Protein AF-A0A496Z5V1-F1 (afdb_monomer)

Sequence (134 aa):
NSGSRVTQWATIAQIAAALGVALFVIKAREAATPEMYWWPFFGLFMILFVTTGIGNGSTFRSIPYIFSKELAGPVLGWTSAIAAYGAFIIPKVFGQQIKIGHPEYALYGFAVYYVICLILNWWFYERKNSGIEC

Nearest PDB structures (foldseek):
  7a0g-assembly1_EEE  TM=3.178E-01  e=3.441E+00  Serratia marcescens
  6ixe-assembly1_A  TM=2.907E-01  e=9.294E+00  Homo sapiens
  6ixg-assembly2_B  TM=2.871E-01  e=7.619E+00  Homo sapiens

pLDDT: mean 93.86, std 6.7, range [61.19, 98.56]

Radius of gyration: 17.14 Å; Cα contacts (8 Å, |Δi|>4): 135; chains: 1; bounding box: 42×22×55 Å

Solvent-accessible surface area (backbone atoms only — not comparable to full-atom values): 6862 Å² total; per-residue (Å²): 122,28,25,53,70,53,28,47,54,23,34,52,51,35,30,54,23,31,52,48,36,26,53,38,52,53,52,27,72,76,40,97,64,38,72,79,38,46,62,65,36,50,53,28,49,51,49,37,54,53,28,48,54,52,24,53,55,18,52,62,49,27,42,63,65,76,36,56,81,85,46,22,59,61,50,50,53,56,54,48,60,59,55,54,53,48,75,57,50,51,58,50,50,37,54,50,24,47,75,73,74,44,45,43,57,37,30,52,52,49,28,51,51,35,50,52,51,42,50,50,47,34,63,57,35,64,36,90,89,36,86,44,96,80

Secondary structure (DSSP, 8-state):
--SHHHHHHHHHHHHHHHHHHHHHHHHHHH-S-GGGGHHHHHHHHHHHHHHHHHHHHHHHHHHHHHS-HHHHHHHHHHHHHHHHTHHHHHHHHHHHHHHTT-HHHHHHHHHHHHHHHHHHHIIIIISTT-SS--

Mean predicted aligned error: 3.62 Å

Structure (mmCIF, N/CA/C/O backbone):
data_AF-A0A496Z5V1-F1
#
_entry.id   AF-A0A496Z5V1-F1
#
loop_
_atom_site.group_PDB
_atom_site.id
_atom_site.type_symbol
_atom_site.label_atom_id
_atom_site.label_alt_id
_atom_site.label_comp_id
_atom_site.label_asym_id
_atom_site.label_entity_id
_atom_site.label_seq_id
_atom_site.pdbx_PDB_ins_code
_atom_site.Cartn_x
_atom_site.Cartn_y
_atom_site.Cartn_z
_atom_site.occupancy
_atom_site.B_iso_or_equiv
_atom_site.auth_seq_id
_atom_site.auth_comp_id
_atom_site.auth_asym_id
_atom_site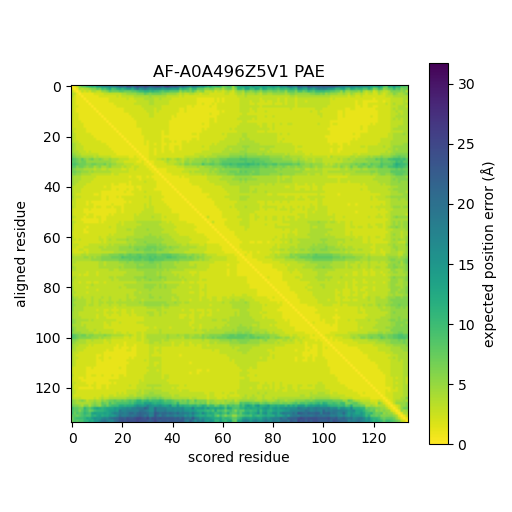.auth_atom_id
_atom_site.pdbx_PDB_model_num
ATOM 1 N N . ASN A 1 1 ? -16.373 9.700 12.446 1.00 67.81 1 ASN A N 1
ATOM 2 C CA . ASN A 1 1 ? -15.413 9.380 11.378 1.00 67.81 1 ASN A CA 1
ATOM 3 C C . ASN A 1 1 ? -14.199 8.717 12.002 1.00 67.81 1 ASN A C 1
ATOM 5 O O . ASN A 1 1 ? -13.283 9.400 12.474 1.00 67.81 1 ASN A O 1
ATOM 9 N N . SER A 1 2 ? -14.276 7.390 12.069 1.00 80.81 2 SER A N 1
ATOM 10 C CA . SER A 1 2 ? -13.256 6.490 12.621 1.00 80.81 2 SER A CA 1
ATOM 11 C C . SER A 1 2 ? -11.931 6.553 11.853 1.00 80.81 2 SER A C 1
ATOM 13 O O . SER A 1 2 ? -10.878 6.304 12.425 1.00 80.81 2 SER A O 1
ATOM 15 N N . GLY A 1 3 ? -11.965 6.964 10.581 1.00 86.81 3 GLY A N 1
ATOM 16 C CA . GLY A 1 3 ? -10.831 6.887 9.663 1.00 86.81 3 GLY A CA 1
ATOM 17 C C . GLY A 1 3 ? -10.966 5.764 8.631 1.00 86.81 3 GLY A C 1
ATOM 18 O O . GLY A 1 3 ? -10.313 5.858 7.595 1.00 86.81 3 GLY A O 1
ATOM 19 N N . SER A 1 4 ? -11.872 4.795 8.818 1.00 90.12 4 SER A N 1
ATOM 20 C CA . SER A 1 4 ? -12.045 3.640 7.913 1.00 90.12 4 SER A CA 1
ATOM 21 C C . SER A 1 4 ? -12.284 4.034 6.454 1.00 90.12 4 SER A C 1
ATOM 23 O O . SER A 1 4 ? -11.695 3.440 5.551 1.00 90.12 4 SER A O 1
ATOM 25 N N . ARG A 1 5 ? -13.099 5.072 6.204 1.00 91.88 5 ARG A N 1
ATOM 26 C CA . ARG A 1 5 ? -13.385 5.557 4.841 1.00 91.88 5 ARG A CA 1
ATOM 27 C C . ARG A 1 5 ? -12.125 6.094 4.173 1.00 91.88 5 ARG A C 1
ATOM 29 O O . ARG A 1 5 ? -11.908 5.896 2.981 1.00 91.88 5 ARG A O 1
ATOM 36 N N . VAL A 1 6 ? -11.295 6.792 4.949 1.00 94.94 6 VAL A N 1
ATOM 37 C CA . VAL A 1 6 ? -10.024 7.354 4.478 1.00 94.94 6 VAL A CA 1
ATOM 38 C C . VAL A 1 6 ? -9.041 6.225 4.191 1.00 94.94 6 VAL A C 1
ATOM 40 O O . VAL A 1 6 ? -8.412 6.241 3.136 1.00 94.94 6 VAL A O 1
ATOM 43 N N . THR A 1 7 ? -8.977 5.213 5.063 1.00 95.38 7 THR A N 1
ATOM 44 C CA . THR A 1 7 ? -8.195 3.992 4.830 1.00 95.38 7 THR A CA 1
ATOM 45 C C . THR A 1 7 ? -8.627 3.314 3.531 1.00 95.38 7 THR A C 1
ATOM 47 O O . THR A 1 7 ? -7.780 3.007 2.700 1.00 95.38 7 THR A O 1
ATOM 50 N N . GLN A 1 8 ? -9.936 3.179 3.293 1.00 95.50 8 GLN A N 1
ATOM 51 C CA . GLN A 1 8 ? -10.479 2.556 2.085 1.00 95.50 8 GLN A CA 1
ATOM 52 C C . GLN A 1 8 ? -9.979 3.248 0.809 1.00 95.50 8 GLN A C 1
ATOM 54 O O . GLN A 1 8 ? -9.426 2.598 -0.079 1.00 95.50 8 GLN A O 1
ATOM 59 N N . TRP A 1 9 ? -10.134 4.573 0.720 1.00 96.69 9 TRP A N 1
ATOM 60 C CA . TRP A 1 9 ? -9.707 5.334 -0.457 1.00 96.69 9 TRP A CA 1
ATOM 61 C C . TRP A 1 9 ? -8.187 5.380 -0.614 1.00 96.69 9 TRP A C 1
ATOM 63 O O . TRP A 1 9 ? -7.689 5.252 -1.734 1.00 96.69 9 TRP A O 1
ATOM 73 N N . ALA A 1 10 ? -7.446 5.509 0.490 1.00 97.62 10 ALA A N 1
ATOM 74 C CA . ALA A 1 10 ? -5.988 5.460 0.468 1.00 97.62 10 ALA A CA 1
ATOM 75 C C . ALA A 1 10 ? -5.490 4.110 -0.069 1.00 97.62 10 ALA A C 1
ATOM 77 O O . ALA A 1 10 ? -4.636 4.086 -0.952 1.00 97.62 10 ALA A O 1
ATOM 78 N N . THR A 1 11 ? -6.074 2.996 0.380 1.00 97.81 11 THR A N 1
ATOM 79 C CA . THR A 1 11 ? -5.693 1.655 -0.076 1.00 97.81 11 THR A CA 1
ATOM 80 C C . THR A 1 11 ? -6.057 1.405 -1.540 1.00 97.81 11 THR A C 1
ATOM 82 O O . THR A 1 11 ? -5.255 0.820 -2.265 1.00 97.81 11 THR A O 1
ATOM 85 N N . ILE A 1 12 ? -7.195 1.912 -2.033 1.00 98.25 12 ILE A N 1
ATOM 86 C CA . ILE A 1 12 ? -7.519 1.869 -3.474 1.00 98.25 12 ILE A CA 1
ATOM 87 C C . ILE A 1 12 ? -6.450 2.606 -4.290 1.00 98.25 12 ILE A C 1
ATOM 89 O O . ILE A 1 12 ? -5.964 2.082 -5.295 1.00 98.25 12 ILE A O 1
ATOM 93 N N . ALA A 1 13 ? -6.047 3.798 -3.842 1.00 98.38 13 ALA A N 1
ATOM 94 C CA . ALA A 1 13 ? -5.006 4.569 -4.508 1.00 98.38 13 ALA A CA 1
ATOM 95 C C . ALA A 1 13 ? -3.640 3.860 -4.460 1.00 98.38 13 ALA A C 1
ATOM 97 O O . ALA A 1 13 ? -2.928 3.860 -5.464 1.00 98.38 13 ALA A O 1
ATOM 98 N N . GLN A 1 14 ? -3.299 3.193 -3.351 1.00 98.44 14 GLN A N 1
ATOM 99 C CA . GLN A 1 14 ? -2.082 2.380 -3.240 1.00 98.44 14 GLN A CA 1
ATOM 100 C C . GLN A 1 14 ? -2.079 1.203 -4.224 1.00 98.44 14 GLN A C 1
ATOM 102 O O . GLN A 1 14 ? -1.063 0.961 -4.872 1.00 98.44 14 GLN A O 1
ATOM 107 N N . ILE A 1 15 ? -3.205 0.499 -4.389 1.00 98.56 15 ILE A N 1
ATOM 108 C CA . ILE A 1 15 ? -3.335 -0.597 -5.367 1.00 98.56 15 ILE A CA 1
ATOM 109 C C . ILE A 1 15 ? -3.112 -0.065 -6.784 1.00 98.56 15 ILE A C 1
ATOM 111 O O . ILE A 1 15 ? -2.272 -0.590 -7.516 1.00 98.56 15 ILE A O 1
ATOM 115 N N . ALA A 1 16 ? -3.828 1.000 -7.158 1.00 98.44 16 ALA A N 1
ATOM 116 C CA . ALA A 1 16 ? -3.711 1.600 -8.484 1.00 98.44 16 ALA A CA 1
ATOM 117 C C . ALA A 1 16 ? -2.280 2.087 -8.760 1.00 98.44 16 ALA A C 1
ATOM 119 O O . ALA A 1 16 ? -1.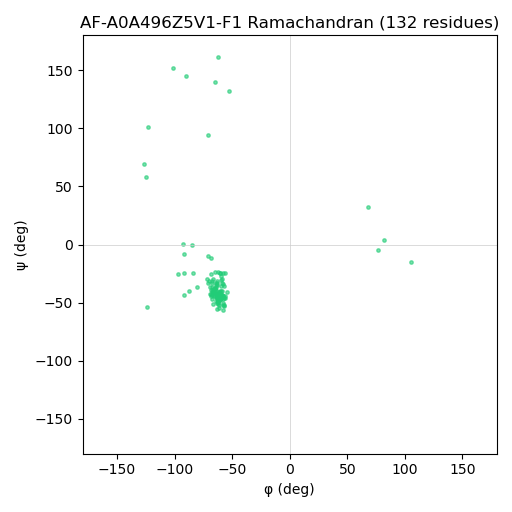732 1.827 -9.832 1.00 98.44 16 ALA A O 1
ATOM 120 N N . ALA A 1 17 ? -1.650 2.738 -7.781 1.00 98.44 17 ALA A N 1
ATOM 121 C CA . ALA A 1 17 ? -0.290 3.228 -7.916 1.00 98.44 17 ALA A CA 1
ATOM 122 C C . ALA A 1 17 ? 0.734 2.086 -7.999 1.00 98.44 17 ALA A C 1
ATOM 124 O O . ALA A 1 17 ? 1.591 2.128 -8.874 1.00 98.44 17 ALA A O 1
ATOM 125 N N . ALA A 1 18 ? 0.620 1.031 -7.183 1.00 98.19 18 ALA A N 1
ATOM 126 C CA . ALA A 1 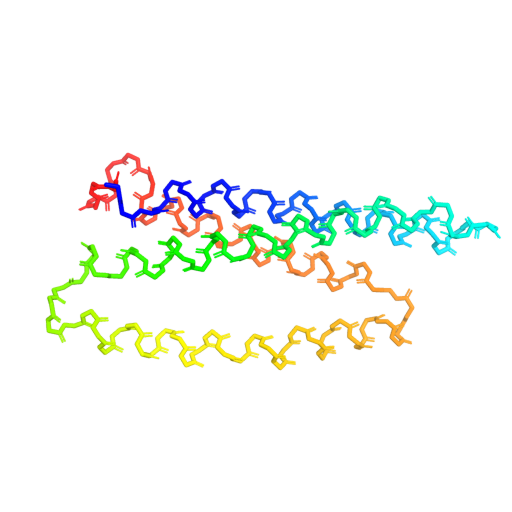18 ? 1.513 -0.132 -7.242 1.00 98.19 18 ALA A CA 1
ATOM 127 C C . ALA A 1 18 ? 1.447 -0.847 -8.602 1.00 98.19 18 ALA A C 1
ATOM 129 O O . ALA A 1 18 ? 2.485 -1.142 -9.199 1.00 98.19 18 ALA A O 1
ATOM 130 N N . LEU A 1 19 ? 0.236 -1.067 -9.127 1.00 98.50 19 LEU A N 1
ATOM 131 C CA . LEU A 1 19 ? 0.038 -1.646 -10.459 1.00 98.50 19 LEU A CA 1
ATOM 132 C C . LEU A 1 19 ? 0.548 -0.716 -11.567 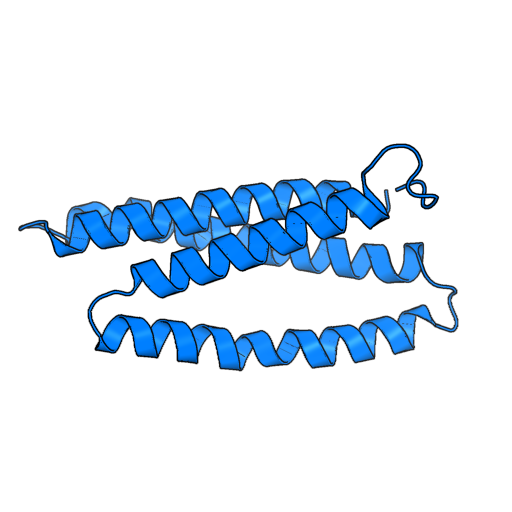1.00 98.50 19 LEU A C 1
ATOM 134 O O . LEU A 1 19 ? 1.154 -1.182 -12.532 1.00 98.50 19 LEU 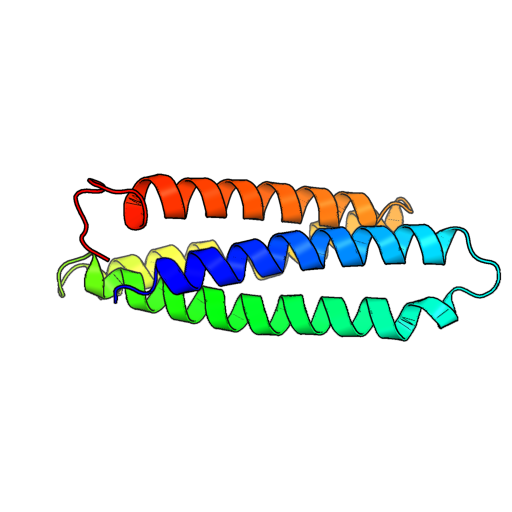A O 1
ATOM 138 N N . GLY A 1 20 ? 0.358 0.596 -11.415 1.00 98.12 20 GLY A N 1
ATOM 139 C CA . GLY A 1 20 ? 0.903 1.592 -12.332 1.00 98.12 20 GLY A CA 1
ATOM 140 C C . GLY A 1 20 ? 2.433 1.579 -12.358 1.00 98.12 20 GLY A C 1
ATOM 141 O O . GLY A 1 20 ? 3.023 1.555 -13.437 1.00 98.12 20 GLY A O 1
ATOM 142 N N . VAL A 1 21 ? 3.088 1.540 -11.192 1.00 97.88 21 VAL A N 1
ATOM 143 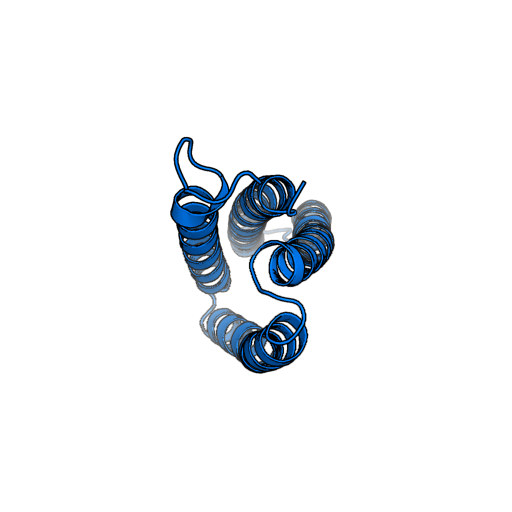C CA . VAL A 1 21 ? 4.551 1.427 -11.107 1.00 97.88 21 VAL A CA 1
ATOM 144 C C . VAL A 1 21 ? 5.000 0.141 -11.797 1.00 97.88 21 VAL A C 1
ATOM 146 O O . VAL A 1 21 ? 5.931 0.189 -12.595 1.00 97.88 21 VAL A O 1
ATOM 149 N N . ALA A 1 22 ? 4.318 -0.985 -11.557 1.00 97.62 22 ALA A N 1
ATOM 150 C CA . ALA A 1 22 ? 4.658 -2.262 -12.184 1.00 97.62 22 ALA A CA 1
ATOM 151 C C . ALA A 1 22 ? 4.591 -2.175 -13.714 1.00 97.62 22 ALA A C 1
ATOM 153 O O . ALA A 1 22 ? 5.507 -2.616 -14.405 1.00 97.62 22 ALA A O 1
ATOM 154 N N . LEU A 1 23 ? 3.552 -1.527 -14.243 1.00 97.69 23 LEU A N 1
ATOM 155 C CA . LEU A 1 23 ? 3.397 -1.284 -15.673 1.00 97.69 23 LEU A CA 1
ATOM 156 C C . LEU A 1 23 ? 4.548 -0.447 -16.246 1.00 97.69 23 LEU A C 1
ATOM 158 O O . LEU A 1 23 ? 5.097 -0.802 -17.287 1.00 97.69 23 LEU A O 1
ATOM 162 N N . PHE A 1 24 ? 4.934 0.650 -15.590 1.00 97.38 24 PHE A N 1
ATOM 163 C CA . PHE A 1 24 ? 6.021 1.502 -16.087 1.00 97.38 24 PHE A CA 1
ATOM 164 C C . PHE A 1 24 ? 7.402 0.864 -15.939 1.00 97.38 24 PHE A C 1
ATOM 166 O O . PHE A 1 24 ? 8.262 1.096 -16.782 1.00 97.38 24 PHE A O 1
ATOM 173 N N . VAL A 1 25 ? 7.597 0.012 -14.934 1.00 96.00 25 VAL A N 1
ATOM 174 C CA . VAL A 1 25 ? 8.805 -0.804 -14.775 1.00 96.00 25 VAL A CA 1
ATOM 175 C C . VAL A 1 25 ? 8.962 -1.792 -15.934 1.00 96.00 25 VAL A C 1
ATOM 177 O O . VAL A 1 25 ? 10.042 -1.870 -16.517 1.00 96.00 25 VAL A O 1
ATOM 180 N N . ILE A 1 26 ? 7.889 -2.490 -16.321 1.00 96.50 26 ILE A N 1
ATOM 181 C CA . ILE A 1 26 ? 7.909 -3.407 -17.474 1.00 96.50 26 ILE A CA 1
ATOM 182 C C . ILE A 1 26 ? 8.204 -2.634 -18.764 1.00 96.50 26 ILE A C 1
ATOM 184 O O . ILE A 1 26 ? 9.102 -3.010 -19.513 1.00 96.50 26 ILE A O 1
ATOM 188 N N . LYS A 1 27 ? 7.509 -1.510 -18.989 1.00 96.31 27 LYS A N 1
ATOM 189 C CA . LYS A 1 27 ? 7.730 -0.663 -20.172 1.00 96.31 27 LYS A CA 1
ATOM 190 C C . LYS A 1 27 ? 9.153 -0.120 -20.257 1.00 96.31 27 LYS A C 1
ATOM 192 O O . LYS A 1 27 ? 9.714 -0.074 -21.346 1.00 96.31 27 LYS A O 1
ATOM 197 N N . ALA A 1 28 ? 9.733 0.290 -19.130 1.00 95.75 28 ALA A N 1
ATOM 198 C CA . ALA A 1 28 ? 11.108 0.766 -19.089 1.00 95.75 28 ALA A CA 1
ATOM 199 C C . ALA A 1 28 ? 12.103 -0.356 -19.401 1.00 95.75 28 ALA A C 1
ATOM 201 O O . ALA A 1 28 ? 13.038 -0.132 -20.159 1.00 95.75 28 ALA A O 1
ATOM 202 N N . ARG A 1 29 ? 11.885 -1.570 -18.879 1.00 92.88 29 ARG A N 1
ATOM 203 C CA . ARG A 1 29 ? 12.766 -2.722 -19.129 1.00 92.88 29 ARG A CA 1
ATOM 204 C C . ARG A 1 29 ? 12.879 -3.080 -20.614 1.00 92.88 29 ARG A C 1
ATOM 206 O O . ARG A 1 29 ? 13.943 -3.503 -21.050 1.00 92.88 29 ARG A O 1
ATOM 213 N N . GLU A 1 30 ? 11.794 -2.937 -21.368 1.00 91.62 30 GLU A N 1
ATOM 214 C CA . GLU A 1 30 ? 11.725 -3.320 -22.787 1.00 91.62 30 GLU A CA 1
ATOM 215 C C . GLU A 1 30 ? 12.078 -2.173 -23.750 1.00 91.62 30 GLU A C 1
ATOM 217 O O . GLU A 1 30 ? 12.191 -2.387 -24.956 1.00 91.62 30 GLU A O 1
ATOM 222 N N . ALA A 1 31 ? 12.245 -0.949 -23.245 1.00 94.81 31 ALA A N 1
ATOM 223 C CA . ALA A 1 31 ? 12.462 0.225 -24.078 1.00 94.81 31 ALA A CA 1
ATOM 224 C C . ALA A 1 31 ? 13.943 0.495 -24.360 1.00 94.81 31 ALA A C 1
ATOM 226 O O . ALA A 1 31 ? 14.799 0.355 -23.492 1.00 94.81 31 ALA A O 1
ATOM 227 N N . ALA A 1 32 ? 14.227 0.996 -25.566 1.00 94.69 32 ALA A N 1
ATOM 228 C CA . ALA A 1 32 ? 15.555 1.496 -25.928 1.00 94.69 32 ALA A CA 1
ATOM 229 C C . ALA A 1 32 ? 15.936 2.786 -25.170 1.00 94.69 32 ALA A C 1
ATOM 231 O O . ALA A 1 32 ? 17.118 3.061 -24.991 1.00 94.69 32 ALA A O 1
ATOM 232 N N . THR A 1 33 ? 14.938 3.558 -24.723 1.00 94.69 33 THR A N 1
ATOM 233 C CA . THR A 1 33 ? 15.078 4.833 -23.992 1.00 94.69 33 THR A CA 1
ATOM 234 C C . THR A 1 33 ? 14.281 4.788 -22.676 1.00 94.69 33 THR A C 1
ATOM 236 O O . THR A 1 33 ? 13.220 5.414 -22.574 1.00 94.69 33 THR A O 1
ATOM 239 N N . PRO A 1 34 ? 14.700 3.990 -21.674 1.00 94.00 34 PRO A N 1
ATOM 240 C CA . PRO A 1 34 ? 13.953 3.769 -20.426 1.00 94.00 34 PRO A CA 1
ATOM 241 C C . PRO A 1 34 ? 13.688 5.046 -19.610 1.00 94.00 34 PRO A C 1
ATOM 243 O O . PRO A 1 34 ? 12.689 5.133 -18.893 1.00 94.00 34 PRO A O 1
ATOM 246 N N . GLU A 1 35 ? 14.546 6.056 -19.736 1.00 95.19 35 GLU A N 1
ATOM 247 C CA . GLU A 1 35 ? 14.464 7.345 -19.048 1.00 95.19 35 GLU A CA 1
ATOM 248 C C . GLU A 1 35 ? 13.156 8.102 -19.320 1.00 95.19 35 GLU A C 1
ATOM 250 O O . GLU A 1 35 ? 12.698 8.861 -18.463 1.00 95.19 35 GLU A O 1
ATOM 255 N N . MET A 1 36 ? 12.488 7.841 -20.451 1.00 95.44 36 MET A N 1
ATOM 256 C CA . MET A 1 36 ? 11.182 8.436 -20.760 1.00 95.44 36 MET A CA 1
ATOM 257 C C . MET A 1 36 ? 10.097 8.064 -19.734 1.00 95.44 36 MET A C 1
ATOM 259 O O . MET A 1 36 ? 9.122 8.795 -19.562 1.00 95.44 36 MET A O 1
ATOM 263 N N . TYR A 1 37 ? 10.267 6.939 -19.032 1.00 96.44 37 TYR A N 1
ATOM 264 C CA . TYR A 1 37 ? 9.329 6.455 -18.020 1.00 96.44 37 TYR A CA 1
ATOM 265 C C . TYR A 1 37 ? 9.662 6.925 -16.602 1.00 96.44 37 TYR A C 1
ATOM 267 O O . TYR A 1 37 ? 8.915 6.615 -15.674 1.00 96.44 37 TYR A O 1
ATOM 275 N N . TRP A 1 38 ? 10.731 7.707 -16.420 1.00 95.00 38 TRP A N 1
ATOM 276 C CA . TRP A 1 38 ? 11.133 8.211 -15.108 1.00 95.00 38 TRP A CA 1
ATOM 277 C C . TRP A 1 38 ? 10.034 9.035 -14.431 1.00 95.00 38 TRP A C 1
ATOM 279 O O . TRP A 1 38 ? 9.674 8.767 -13.288 1.00 95.00 38 TRP A O 1
ATOM 289 N N . TRP A 1 39 ? 9.460 10.014 -15.135 1.00 97.12 39 TRP A N 1
ATOM 290 C CA . TRP A 1 39 ? 8.430 10.894 -14.577 1.00 97.12 39 TRP A CA 1
ATOM 291 C C . TRP A 1 39 ? 7.146 10.171 -14.153 1.00 97.12 39 TRP A C 1
ATOM 293 O O . TRP A 1 39 ? 6.713 10.385 -13.017 1.00 97.12 39 TRP A O 1
ATOM 303 N N . PRO A 1 40 ? 6.531 9.303 -14.980 1.00 96.75 40 PRO A N 1
ATOM 304 C CA . PRO A 1 40 ? 5.371 8.540 -14.530 1.00 96.75 40 PRO A CA 1
ATOM 305 C C . PRO A 1 40 ? 5.713 7.555 -13.402 1.00 96.75 40 PRO A C 1
ATOM 307 O O . PRO A 1 40 ? 4.934 7.436 -12.457 1.00 96.75 40 PRO A O 1
ATOM 310 N N . PHE A 1 41 ? 6.883 6.905 -13.441 1.00 96.69 41 PHE A N 1
ATOM 311 C CA . PHE A 1 41 ? 7.364 6.060 -12.343 1.00 96.69 41 PHE A CA 1
ATOM 312 C C . PHE A 1 41 ? 7.462 6.845 -11.027 1.00 96.69 41 PHE A C 1
ATOM 314 O O . PHE A 1 41 ? 6.886 6.444 -10.014 1.00 96.69 41 PHE A O 1
ATOM 321 N N . PHE A 1 42 ? 8.148 7.990 -11.055 1.00 97.56 42 PHE A N 1
ATOM 322 C CA . PHE A 1 42 ? 8.361 8.842 -9.892 1.00 97.56 42 PHE A CA 1
ATOM 323 C C . PHE A 1 42 ? 7.038 9.385 -9.345 1.00 97.56 42 PHE A C 1
ATOM 325 O O . PHE A 1 42 ? 6.790 9.297 -8.144 1.00 97.56 42 PHE A O 1
ATOM 332 N N . GLY A 1 43 ? 6.158 9.883 -10.218 1.00 98.31 43 GLY A N 1
ATOM 333 C CA . GLY A 1 43 ? 4.848 10.401 -9.824 1.00 98.31 43 GLY A CA 1
ATOM 334 C C . GLY A 1 43 ? 3.992 9.354 -9.107 1.00 98.31 43 GLY A C 1
ATOM 335 O O . GLY A 1 43 ? 3.416 9.640 -8.058 1.00 98.31 43 GLY A O 1
ATOM 336 N N . LEU A 1 44 ? 3.961 8.118 -9.610 1.00 98.31 44 LEU A N 1
ATOM 337 C CA . LEU A 1 44 ? 3.225 7.027 -8.965 1.00 98.31 44 LEU A CA 1
ATOM 338 C C . LEU A 1 44 ? 3.859 6.592 -7.641 1.00 98.31 44 LEU A C 1
ATOM 340 O O . LEU A 1 44 ? 3.137 6.306 -6.686 1.00 98.31 44 LEU A O 1
ATOM 344 N N . PHE A 1 45 ? 5.190 6.599 -7.544 1.00 95.94 45 PHE A N 1
ATOM 345 C CA . PHE A 1 45 ? 5.864 6.392 -6.266 1.00 95.94 45 PHE A CA 1
ATOM 346 C C . PHE A 1 45 ? 5.505 7.489 -5.259 1.00 95.94 45 PHE A C 1
ATOM 348 O O . PHE A 1 45 ? 5.185 7.175 -4.117 1.00 95.94 45 PHE A O 1
ATOM 355 N N . MET A 1 46 ? 5.458 8.761 -5.659 1.00 98.38 46 MET A N 1
ATOM 356 C CA . MET A 1 46 ? 5.009 9.836 -4.766 1.00 98.38 46 MET A CA 1
ATOM 357 C C . MET A 1 46 ? 3.564 9.630 -4.302 1.00 98.38 46 MET A C 1
ATOM 359 O O . MET A 1 46 ? 3.280 9.804 -3.116 1.00 98.38 46 MET A O 1
ATOM 363 N N . ILE A 1 47 ? 2.671 9.169 -5.185 1.00 98.12 47 ILE A N 1
ATOM 364 C CA . ILE A 1 47 ? 1.307 8.786 -4.796 1.00 98.12 47 ILE A CA 1
ATOM 365 C C . ILE A 1 47 ? 1.336 7.659 -3.757 1.00 98.12 47 ILE A C 1
ATOM 367 O O . ILE A 1 47 ? 0.658 7.781 -2.737 1.00 98.12 47 ILE A O 1
ATOM 371 N N . LEU A 1 48 ? 2.137 6.603 -3.950 1.00 97.25 48 LEU A N 1
ATOM 372 C CA . LEU A 1 48 ? 2.297 5.528 -2.959 1.00 97.25 48 LEU A CA 1
ATOM 373 C C . LEU A 1 48 ? 2.758 6.066 -1.601 1.00 97.25 48 LEU A C 1
ATOM 375 O O . LEU A 1 48 ? 2.180 5.708 -0.577 1.00 97.25 48 LEU A O 1
ATOM 379 N N . PHE A 1 49 ? 3.762 6.943 -1.572 1.00 96.06 49 PHE A N 1
ATOM 380 C CA . PHE A 1 49 ? 4.280 7.515 -0.326 1.00 96.06 49 PHE A CA 1
ATOM 381 C C . PHE A 1 49 ? 3.229 8.368 0.396 1.00 96.06 49 PHE A C 1
ATOM 383 O O . PHE A 1 49 ? 2.975 8.162 1.585 1.00 96.06 49 PHE A O 1
ATOM 390 N N . VAL A 1 50 ? 2.571 9.281 -0.324 1.00 98.25 50 VAL A N 1
ATOM 391 C CA . VAL A 1 50 ? 1.537 10.163 0.242 1.00 98.25 50 VAL A CA 1
ATOM 392 C C . VAL A 1 50 ? 0.354 9.350 0.765 1.00 98.25 50 VAL A C 1
ATOM 394 O O . VAL A 1 50 ? -0.072 9.531 1.906 1.00 98.25 50 VAL A O 1
ATOM 397 N N . THR A 1 51 ? -0.155 8.417 -0.039 1.00 97.88 51 THR A N 1
ATOM 398 C CA . THR A 1 51 ? -1.300 7.576 0.343 1.00 97.88 51 THR A CA 1
ATOM 399 C C . THR A 1 51 ? -0.962 6.621 1.482 1.00 97.88 51 THR A C 1
ATOM 401 O O . THR A 1 51 ? -1.816 6.381 2.329 1.00 97.88 51 THR A O 1
ATOM 404 N N . THR A 1 52 ? 0.287 6.159 1.589 1.00 95.94 52 THR A N 1
ATOM 405 C CA . THR A 1 52 ? 0.761 5.399 2.758 1.00 95.94 52 THR A CA 1
ATOM 406 C C . THR A 1 52 ? 0.742 6.248 4.028 1.00 95.94 52 THR A C 1
ATOM 408 O O . THR A 1 52 ? 0.265 5.782 5.061 1.00 95.94 52 THR A O 1
ATOM 411 N N . GLY A 1 53 ? 1.182 7.510 3.961 1.00 95.94 53 GLY A N 1
ATOM 412 C CA . GLY A 1 53 ? 1.089 8.438 5.093 1.00 95.94 53 GLY A CA 1
ATOM 413 C C . GLY A 1 53 ? -0.358 8.682 5.540 1.00 95.94 53 GLY A C 1
ATOM 414 O O . GLY A 1 53 ? -0.670 8.572 6.727 1.00 95.94 53 GLY A O 1
ATOM 415 N N . ILE A 1 54 ? -1.255 8.939 4.582 1.00 97.38 54 ILE A N 1
ATOM 416 C CA . ILE A 1 54 ? -2.696 9.116 4.831 1.00 97.38 54 ILE A CA 1
ATOM 417 C C . ILE A 1 54 ? -3.307 7.844 5.438 1.00 97.38 54 ILE A C 1
ATOM 419 O O . ILE A 1 54 ? -4.014 7.916 6.445 1.00 97.38 54 ILE A O 1
ATOM 423 N N . GLY A 1 55 ? -3.002 6.681 4.855 1.00 95.88 55 GLY A N 1
ATOM 424 C CA . GLY A 1 55 ? -3.458 5.374 5.319 1.00 95.88 55 GLY A CA 1
ATOM 425 C C . GLY A 1 55 ? -3.056 5.119 6.769 1.00 95.88 55 GLY A C 1
ATOM 426 O O . GLY A 1 55 ? -3.925 4.890 7.608 1.00 95.88 55 GLY A O 1
ATOM 427 N N . ASN A 1 56 ? -1.772 5.281 7.101 1.00 94.00 56 ASN A N 1
ATOM 428 C CA . ASN A 1 56 ? -1.265 5.089 8.463 1.00 94.00 56 ASN A CA 1
ATOM 429 C C . ASN A 1 56 ? -1.964 6.002 9.480 1.00 94.00 56 ASN A C 1
ATOM 431 O O . ASN A 1 56 ? -2.423 5.529 10.520 1.00 94.00 56 ASN A O 1
ATOM 435 N N . GLY A 1 57 ? -2.104 7.295 9.164 1.00 94.31 57 GLY A N 1
ATOM 436 C CA . GLY A 1 57 ? -2.801 8.242 10.038 1.00 94.31 57 GLY A CA 1
ATOM 437 C C . GLY A 1 57 ? -4.270 7.867 10.266 1.00 94.31 57 GLY A C 1
ATOM 438 O O . GLY A 1 57 ? -4.765 7.943 11.391 1.00 94.31 57 GLY A O 1
ATOM 439 N N . SER A 1 58 ? -4.960 7.410 9.217 1.00 95.06 58 SER A N 1
ATOM 440 C CA . SER A 1 58 ? -6.359 6.974 9.312 1.00 95.06 58 SER A CA 1
ATOM 441 C C . SER A 1 58 ? -6.540 5.693 10.139 1.00 95.06 58 SER A C 1
ATOM 443 O O . SER A 1 58 ? -7.447 5.624 10.972 1.00 95.06 58 SER A O 1
ATOM 445 N N . THR A 1 59 ? -5.634 4.722 10.001 1.00 93.50 59 THR A N 1
ATOM 446 C CA . THR A 1 59 ? -5.653 3.483 10.788 1.00 93.50 59 THR A CA 1
ATOM 447 C C . THR A 1 59 ? -5.359 3.762 12.260 1.00 93.50 59 THR A C 1
ATOM 449 O O . THR A 1 59 ? -6.077 3.279 13.132 1.00 93.50 59 THR A O 1
ATOM 452 N N . PHE A 1 60 ? -4.369 4.608 12.568 1.00 93.19 60 PHE A N 1
ATOM 453 C CA . PHE A 1 60 ? -4.077 4.998 13.953 1.00 93.19 60 PHE A CA 1
ATOM 454 C C . PHE A 1 60 ? -5.221 5.768 14.606 1.00 93.19 60 PHE A C 1
ATOM 456 O O . PHE A 1 60 ? -5.468 5.593 15.797 1.00 93.19 60 PHE A O 1
ATOM 463 N N . ARG A 1 61 ? -5.969 6.562 13.832 1.00 92.81 61 ARG A N 1
ATOM 464 C CA . ARG A 1 61 ? -7.197 7.211 14.308 1.00 92.81 61 ARG A CA 1
ATOM 465 C C . ARG A 1 61 ? -8.319 6.212 14.612 1.00 92.81 61 ARG A C 1
ATOM 467 O O . ARG A 1 61 ? -9.114 6.471 15.513 1.00 92.81 61 ARG A O 1
ATOM 474 N N . SER A 1 62 ? -8.359 5.080 13.910 1.00 92.38 62 SER A N 1
ATOM 475 C CA . SER A 1 62 ? -9.396 4.056 14.094 1.00 92.38 62 SER A CA 1
ATOM 476 C C . SER A 1 62 ? -9.242 3.314 15.424 1.00 92.38 62 SER A C 1
ATOM 478 O O . SER A 1 62 ? -10.235 2.969 16.055 1.00 92.38 62 SER A O 1
ATOM 480 N N . ILE A 1 63 ? -8.014 3.118 15.910 1.00 93.31 63 ILE A N 1
ATOM 481 C CA . ILE A 1 63 ? -7.748 2.356 17.142 1.00 93.31 63 ILE A CA 1
ATOM 482 C C . ILE A 1 63 ? -8.472 2.929 18.378 1.00 93.31 63 ILE A C 1
ATOM 484 O O . ILE A 1 63 ? -9.252 2.194 18.980 1.00 93.31 63 ILE A O 1
ATOM 488 N N . PRO A 1 64 ? -8.308 4.210 18.766 1.00 92.06 64 PRO A N 1
ATOM 489 C CA . PRO A 1 64 ? -9.027 4.773 19.914 1.00 92.06 64 PRO A CA 1
ATOM 490 C C . PRO A 1 64 ? -10.527 4.974 19.659 1.00 92.06 64 PRO A C 1
ATOM 492 O O . PRO A 1 64 ? -11.258 5.303 20.588 1.00 92.06 64 PRO A O 1
ATOM 495 N N . TYR A 1 65 ? -10.984 4.823 18.412 1.00 90.88 65 TYR A N 1
ATOM 496 C CA . TYR A 1 65 ? -12.406 4.815 18.081 1.00 90.88 65 TYR A CA 1
ATOM 497 C C . TYR A 1 65 ? -13.046 3.448 18.370 1.00 90.88 65 TYR A C 1
ATOM 499 O O . TYR A 1 65 ? -14.189 3.383 18.808 1.00 90.88 65 TYR A O 1
ATOM 507 N N . ILE A 1 66 ? -12.302 2.363 18.129 1.00 90.31 66 ILE A N 1
ATOM 508 C CA . ILE A 1 66 ? -12.773 0.977 18.266 1.00 90.31 66 ILE A CA 1
ATOM 509 C C . ILE A 1 66 ? -12.578 0.450 19.694 1.00 90.31 66 ILE A C 1
ATOM 511 O O . ILE A 1 66 ? -13.428 -0.270 20.214 1.00 90.31 66 ILE A O 1
ATOM 515 N N . PHE A 1 67 ? -11.450 0.776 20.326 1.00 92.00 67 PHE A N 1
ATOM 516 C CA . PHE A 1 67 ? -11.065 0.237 21.630 1.00 92.00 67 PHE A CA 1
ATOM 517 C C . PHE A 1 67 ? -11.325 1.233 22.761 1.00 92.00 67 PHE A C 1
ATOM 519 O O . PHE A 1 67 ? -11.246 2.447 22.572 1.00 92.00 67 PHE A O 1
ATOM 526 N N . SER A 1 68 ? -11.582 0.718 23.969 1.00 94.06 68 SER A N 1
ATOM 527 C CA . SER A 1 68 ? -11.687 1.552 25.170 1.00 94.06 68 SER A CA 1
ATOM 528 C C . SER A 1 68 ? -10.363 2.270 25.461 1.00 94.06 68 SER A C 1
ATOM 530 O O . SER A 1 68 ? -9.296 1.864 24.991 1.00 94.06 68 SER A O 1
ATOM 532 N N . LYS A 1 69 ? -10.409 3.338 26.264 1.00 93.19 69 LYS A N 1
ATOM 533 C CA . LYS A 1 69 ? -9.229 4.171 26.556 1.00 93.19 69 LYS A CA 1
ATOM 534 C C . LYS A 1 69 ? -8.078 3.371 27.170 1.00 93.19 69 LYS A C 1
ATOM 536 O O . LYS A 1 69 ? -6.920 3.652 26.876 1.00 93.19 69 LYS A O 1
ATOM 541 N N . GLU A 1 70 ? -8.402 2.366 27.976 1.00 95.94 70 GLU A N 1
ATOM 542 C CA . GLU A 1 70 ? -7.444 1.496 28.660 1.00 95.94 70 GLU A CA 1
ATOM 543 C C . GLU A 1 70 ? -6.714 0.571 27.675 1.00 95.94 70 GLU A C 1
ATOM 545 O O . GLU A 1 70 ? -5.546 0.245 27.881 1.00 95.94 70 GLU A O 1
ATOM 550 N N . LEU A 1 71 ? -7.382 0.174 26.584 1.00 95.81 71 LEU A N 1
ATOM 551 C CA . LEU A 1 71 ? -6.851 -0.754 25.582 1.00 95.81 71 LEU A CA 1
ATOM 552 C C . LEU A 1 71 ? -6.251 -0.051 24.360 1.00 95.81 71 LEU A C 1
ATOM 554 O O . LEU A 1 71 ? -5.367 -0.612 23.716 1.00 95.81 71 LEU A O 1
ATOM 558 N N . ALA A 1 72 ? -6.679 1.174 24.048 1.00 95.00 72 ALA A N 1
ATOM 559 C CA . ALA A 1 72 ? -6.247 1.890 22.850 1.00 95.00 72 ALA A CA 1
ATOM 560 C C . ALA A 1 72 ? -4.719 2.068 22.780 1.00 95.00 72 ALA A C 1
ATOM 562 O O . ALA A 1 72 ? -4.121 1.821 21.734 1.00 95.00 72 ALA A O 1
ATOM 563 N N . GLY A 1 73 ? -4.080 2.444 23.894 1.00 96.50 73 GLY A N 1
ATOM 564 C CA . GLY A 1 73 ? -2.622 2.591 23.979 1.00 96.5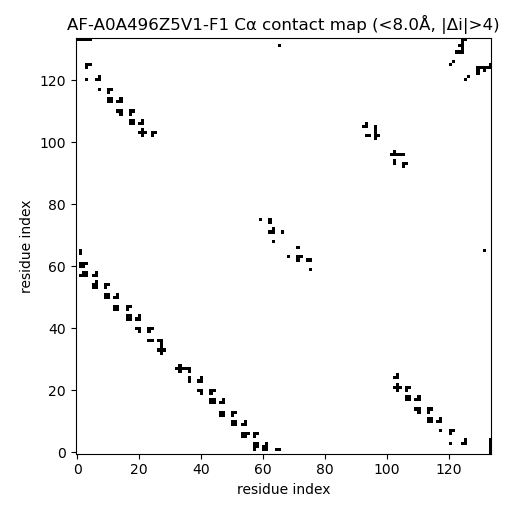0 73 GLY A CA 1
ATOM 565 C C . GLY A 1 73 ? -1.870 1.269 23.752 1.00 96.50 73 GLY A C 1
ATOM 566 O O . GLY A 1 73 ? -1.046 1.198 22.838 1.00 96.50 73 GLY A O 1
ATOM 567 N N . PRO A 1 74 ? -2.163 0.206 24.527 1.00 97.38 74 PRO A N 1
ATOM 568 C CA . PRO A 1 74 ? -1.571 -1.117 24.321 1.00 97.38 74 PRO A CA 1
ATOM 569 C C . PRO A 1 74 ? -1.782 -1.687 22.910 1.00 97.38 74 PRO A C 1
ATOM 571 O O . PRO A 1 74 ? -0.832 -2.188 22.305 1.00 97.38 74 PRO A O 1
ATOM 574 N N . VAL A 1 75 ? -2.994 -1.573 22.354 1.00 96.56 75 VAL A N 1
ATOM 575 C CA . VAL A 1 75 ? -3.307 -2.057 20.998 1.00 96.56 75 VAL A CA 1
ATOM 576 C C . VAL A 1 75 ? -2.529 -1.269 19.944 1.00 96.56 75 VAL A C 1
ATOM 578 O O . VAL A 1 75 ? -1.951 -1.870 19.036 1.00 96.56 75 VAL A O 1
ATOM 581 N N . LEU A 1 76 ? -2.448 0.060 20.072 1.00 95.62 76 LEU A N 1
ATOM 582 C CA . LEU A 1 76 ? -1.639 0.898 19.183 1.00 95.62 76 LEU A CA 1
ATOM 583 C C . LEU A 1 76 ? -0.158 0.498 19.227 1.00 95.62 76 LEU A C 1
ATOM 585 O O . LEU A 1 76 ? 0.469 0.368 18.177 1.00 95.62 76 LEU A O 1
ATOM 589 N N . GLY A 1 77 ? 0.393 0.260 20.420 1.00 96.69 77 GLY A N 1
ATOM 590 C CA . GLY A 1 77 ? 1.782 -0.168 20.587 1.00 96.69 77 GLY A CA 1
ATOM 591 C C . GLY A 1 77 ? 2.063 -1.521 19.929 1.00 96.69 77 GLY A C 1
ATOM 592 O O . GLY A 1 77 ? 2.994 -1.641 19.132 1.00 96.69 77 GLY A O 1
ATOM 593 N N . TRP A 1 78 ? 1.225 -2.525 20.204 1.00 96.50 78 TRP A N 1
ATOM 594 C CA . TRP A 1 78 ? 1.385 -3.869 19.640 1.00 96.50 78 TRP A CA 1
ATOM 595 C C . TRP A 1 78 ? 1.230 -3.884 18.112 1.00 96.50 78 TRP A C 1
ATOM 597 O O . TRP A 1 78 ? 2.061 -4.458 17.407 1.00 96.50 78 TRP A O 1
ATOM 607 N N . THR A 1 79 ? 0.215 -3.196 17.578 1.00 95.19 79 THR A N 1
ATOM 608 C CA . THR A 1 79 ? 0.005 -3.099 16.122 1.00 95.19 79 THR A CA 1
ATOM 609 C C . THR A 1 79 ? 1.145 -2.352 15.427 1.00 95.19 79 THR A C 1
ATOM 611 O O . THR A 1 79 ? 1.600 -2.786 14.369 1.00 95.19 79 THR A O 1
ATOM 614 N N . SER A 1 80 ? 1.673 -1.287 16.041 1.00 94.50 80 SER A N 1
ATOM 615 C CA . SER A 1 80 ? 2.829 -0.543 15.517 1.00 94.50 80 SER A CA 1
ATOM 616 C C . SER A 1 80 ? 4.106 -1.384 15.506 1.00 94.50 80 SER A C 1
ATOM 618 O O . SER A 1 80 ? 4.875 -1.312 14.548 1.00 94.50 80 SER A O 1
ATOM 620 N N . ALA A 1 81 ? 4.322 -2.219 16.530 1.00 96.06 81 ALA A N 1
ATOM 621 C CA . ALA A 1 81 ? 5.469 -3.123 16.583 1.00 96.06 81 ALA A CA 1
ATOM 622 C C . ALA A 1 81 ? 5.454 -4.130 15.422 1.00 96.06 81 ALA A C 1
ATOM 624 O O . ALA A 1 81 ? 6.486 -4.362 14.795 1.00 96.06 81 ALA A O 1
ATOM 625 N N . ILE A 1 82 ? 4.280 -4.667 15.075 1.00 95.31 82 ILE A N 1
ATOM 626 C CA . ILE A 1 82 ? 4.139 -5.545 13.906 1.00 95.31 82 ILE A CA 1
ATOM 627 C C . ILE A 1 82 ? 4.341 -4.768 12.606 1.00 95.31 82 ILE A C 1
ATOM 629 O O . ILE A 1 82 ? 5.064 -5.227 11.720 1.00 95.31 82 ILE A O 1
ATOM 633 N N . ALA A 1 83 ? 3.741 -3.581 12.489 1.00 93.00 83 ALA A N 1
ATOM 634 C CA . ALA A 1 83 ? 3.872 -2.747 11.298 1.00 93.00 83 ALA A CA 1
ATOM 635 C C . ALA A 1 83 ? 5.339 -2.375 11.002 1.00 93.00 83 ALA A C 1
ATOM 637 O O . ALA A 1 83 ? 5.732 -2.305 9.835 1.00 93.00 83 ALA A O 1
ATOM 638 N N . ALA A 1 84 ? 6.171 -2.211 12.036 1.00 95.19 84 ALA A N 1
ATOM 639 C CA . ALA A 1 84 ? 7.591 -1.894 11.895 1.00 95.19 84 ALA A CA 1
ATOM 640 C C . ALA A 1 84 ? 8.382 -2.956 11.108 1.00 95.19 84 ALA A C 1
ATOM 642 O O . ALA A 1 84 ? 9.312 -2.602 10.379 1.00 95.19 84 ALA A O 1
ATOM 643 N N . TYR A 1 85 ? 7.991 -4.238 11.159 1.00 95.12 85 TYR A N 1
ATOM 644 C CA . TYR A 1 85 ? 8.630 -5.282 10.344 1.00 95.12 85 TYR A CA 1
ATOM 645 C C . TYR A 1 85 ? 8.502 -5.020 8.836 1.00 95.12 85 TYR A C 1
ATOM 647 O O . TYR A 1 85 ? 9.357 -5.459 8.062 1.00 95.12 85 TYR A O 1
ATOM 655 N N . GLY A 1 86 ? 7.493 -4.254 8.406 1.00 92.38 86 GLY A N 1
ATOM 656 C CA . GLY A 1 86 ? 7.325 -3.844 7.012 1.00 92.38 86 GLY A CA 1
ATOM 657 C C . GLY A 1 86 ? 8.541 -3.097 6.454 1.00 92.38 86 GLY A C 1
ATOM 658 O O . GLY A 1 86 ? 8.919 -3.331 5.307 1.00 92.38 86 GLY A O 1
ATOM 659 N N . ALA A 1 87 ? 9.221 -2.289 7.278 1.00 92.06 87 ALA A N 1
ATOM 660 C CA . ALA A 1 87 ? 10.423 -1.553 6.878 1.00 92.06 87 ALA A CA 1
ATOM 661 C C . ALA A 1 87 ? 11.609 -2.472 6.538 1.00 92.06 87 ALA A C 1
ATOM 663 O O . ALA A 1 87 ? 12.489 -2.085 5.775 1.00 92.06 87 ALA A O 1
ATOM 664 N N . PHE A 1 88 ? 11.626 -3.697 7.067 1.00 94.38 88 PHE A N 1
ATOM 665 C CA . PHE A 1 88 ? 12.620 -4.711 6.720 1.00 94.38 88 PHE A CA 1
ATOM 666 C C . PHE A 1 88 ? 12.157 -5.599 5.558 1.00 94.38 88 PHE A C 1
ATOM 668 O O . PHE A 1 88 ? 12.926 -5.886 4.639 1.00 94.38 88 PHE A O 1
ATOM 675 N N . ILE A 1 89 ? 10.894 -6.032 5.585 1.00 95.06 89 ILE A N 1
ATOM 676 C CA . ILE A 1 89 ? 10.346 -6.983 4.611 1.00 95.06 89 ILE A CA 1
ATOM 677 C C . ILE A 1 89 ? 10.263 -6.356 3.215 1.00 95.06 89 ILE A C 1
ATOM 679 O O . ILE A 1 89 ? 10.708 -6.980 2.250 1.00 95.06 89 ILE A O 1
ATOM 683 N N . ILE A 1 90 ? 9.744 -5.126 3.098 1.00 94.38 90 ILE A N 1
ATOM 684 C CA . ILE A 1 90 ? 9.511 -4.477 1.800 1.00 94.38 90 ILE A CA 1
ATOM 685 C C . ILE A 1 90 ? 10.824 -4.299 1.019 1.00 94.38 90 ILE A C 1
ATOM 687 O O . ILE A 1 90 ? 10.899 -4.819 -0.097 1.00 94.38 90 ILE A O 1
ATOM 691 N N . PRO A 1 91 ? 11.890 -3.667 1.562 1.00 95.31 91 PRO A N 1
ATOM 692 C CA . PRO A 1 91 ? 13.142 -3.504 0.822 1.00 95.31 91 PRO A CA 1
ATOM 693 C C . PRO A 1 91 ? 13.816 -4.835 0.488 1.00 95.31 91 PRO A C 1
ATOM 695 O O . PRO A 1 91 ? 14.428 -4.961 -0.571 1.00 95.31 91 PRO A O 1
ATOM 698 N N . LYS A 1 92 ? 13.687 -5.847 1.358 1.00 96.88 92 LYS A N 1
ATOM 699 C CA . LYS A 1 92 ? 14.254 -7.177 1.116 1.00 96.88 92 LYS A CA 1
ATOM 700 C C . LYS A 1 92 ? 13.574 -7.873 -0.060 1.00 96.88 92 LYS A C 1
ATOM 702 O O . LYS A 1 92 ? 14.271 -8.316 -0.969 1.00 96.88 92 LYS A O 1
ATOM 707 N N . VAL A 1 93 ? 12.240 -7.937 -0.065 1.00 96.38 93 VAL A N 1
ATOM 708 C CA . VAL A 1 93 ? 11.465 -8.549 -1.158 1.00 96.38 93 VAL A CA 1
ATOM 709 C C . VAL A 1 93 ? 11.703 -7.788 -2.459 1.00 96.38 93 VAL A C 1
ATOM 711 O O . VAL A 1 93 ? 12.018 -8.398 -3.478 1.00 96.38 93 VAL A O 1
ATOM 714 N N . PHE A 1 94 ? 11.628 -6.457 -2.418 1.00 94.50 94 PHE A N 1
ATOM 715 C CA . PHE A 1 94 ? 11.844 -5.619 -3.595 1.00 94.50 94 PHE A CA 1
ATOM 716 C C . PHE A 1 94 ? 13.264 -5.785 -4.157 1.00 94.50 94 PHE A C 1
ATOM 718 O O . PHE A 1 94 ? 13.440 -6.053 -5.343 1.00 94.50 94 PHE A O 1
ATOM 725 N N . GLY A 1 95 ? 14.282 -5.728 -3.293 1.00 95.44 95 GLY A N 1
ATOM 726 C CA . GLY A 1 95 ? 15.681 -5.922 -3.671 1.00 95.44 95 GLY A CA 1
ATOM 727 C C . GLY A 1 95 ? 15.980 -7.327 -4.198 1.00 95.44 95 GLY A C 1
ATOM 728 O O . GLY A 1 95 ? 16.781 -7.473 -5.118 1.00 95.44 95 GLY A O 1
ATOM 729 N N . GLN A 1 96 ? 15.322 -8.362 -3.665 1.00 97.31 96 GLN A N 1
ATOM 730 C CA . GLN A 1 96 ? 15.401 -9.711 -4.225 1.00 97.31 96 GLN A CA 1
ATOM 731 C C . GLN A 1 96 ? 14.847 -9.735 -5.647 1.00 97.31 96 GLN A C 1
ATOM 733 O O . GLN A 1 96 ? 15.567 -10.175 -6.533 1.00 97.31 96 GLN A O 1
ATOM 738 N N . GLN A 1 97 ? 13.642 -9.205 -5.877 1.00 97.19 97 GLN A N 1
ATOM 739 C CA . GLN A 1 97 ? 13.000 -9.196 -7.198 1.00 97.19 97 GLN A CA 1
ATOM 740 C C . GLN A 1 97 ? 13.776 -8.378 -8.246 1.00 97.19 97 GLN A C 1
ATOM 742 O O . GLN A 1 97 ? 13.872 -8.796 -9.399 1.00 97.19 97 GLN A O 1
ATOM 747 N N . ILE A 1 98 ? 14.423 -7.278 -7.839 1.00 94.88 98 ILE A N 1
ATOM 748 C CA . ILE A 1 98 ? 15.353 -6.528 -8.701 1.00 94.88 98 ILE A CA 1
ATOM 749 C C . ILE A 1 98 ? 16.515 -7.417 -9.165 1.00 94.88 98 ILE A C 1
ATOM 751 O O . ILE A 1 98 ? 16.835 -7.427 -10.350 1.00 94.88 98 ILE A O 1
ATOM 755 N N . LYS A 1 99 ? 17.133 -8.193 -8.261 1.00 96.12 99 LYS A N 1
ATOM 756 C CA . LYS A 1 99 ? 18.272 -9.068 -8.606 1.00 96.12 99 LYS A CA 1
ATOM 757 C C . LYS A 1 99 ? 17.907 -10.166 -9.605 1.00 96.12 99 LYS A C 1
ATOM 759 O O . LYS A 1 99 ? 18.758 -10.568 -10.387 1.00 96.12 99 LYS A O 1
ATOM 764 N N . ILE A 1 100 ? 16.666 -10.645 -9.570 1.00 94.94 100 ILE A N 1
ATOM 765 C CA . ILE A 1 100 ? 16.139 -11.655 -10.507 1.00 94.94 100 ILE A CA 1
ATOM 766 C C . ILE A 1 100 ? 15.621 -11.028 -11.812 1.00 94.94 100 ILE A C 1
ATOM 768 O O . ILE A 1 100 ? 15.167 -11.755 -12.686 1.00 94.94 100 ILE A O 1
A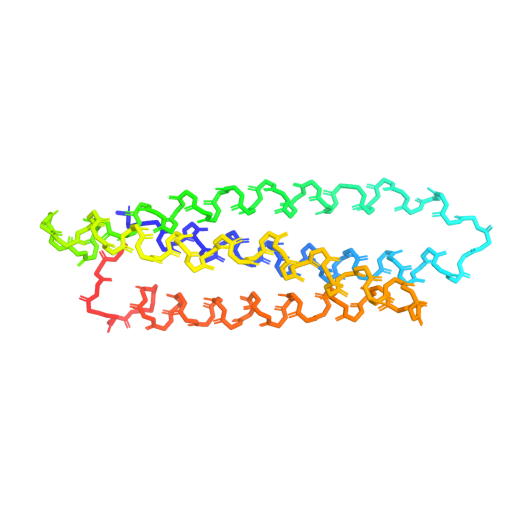TOM 772 N N . GLY A 1 101 ? 15.681 -9.699 -11.960 1.00 93.56 101 GLY A N 1
ATOM 773 C CA . GLY A 1 101 ? 15.269 -8.987 -13.176 1.00 93.56 101 GLY A CA 1
ATOM 774 C C . GLY A 1 101 ? 13.764 -8.731 -13.305 1.00 93.56 101 GLY A C 1
ATOM 775 O O . GLY A 1 101 ? 13.332 -8.165 -14.312 1.00 93.56 101 GLY A O 1
ATOM 776 N N . HIS A 1 102 ? 12.975 -9.089 -12.286 1.00 94.75 102 HIS A N 1
ATOM 777 C CA . HIS A 1 102 ? 11.512 -8.968 -12.280 1.00 94.75 102 HIS A CA 1
ATOM 778 C C . HIS A 1 102 ? 10.964 -8.153 -11.089 1.00 94.75 102 HIS A C 1
ATOM 780 O O . HIS A 1 102 ? 10.154 -8.658 -10.307 1.00 94.75 102 HIS A O 1
ATOM 786 N N . PRO A 1 103 ? 11.376 -6.880 -10.913 1.00 94.12 103 PRO A N 1
ATOM 787 C CA . PRO A 1 103 ? 10.882 -6.013 -9.835 1.00 94.12 103 PRO A CA 1
ATOM 788 C C . PRO A 1 103 ? 9.354 -5.841 -9.808 1.00 94.12 103 PRO A C 1
ATOM 790 O O . PRO A 1 103 ? 8.783 -5.600 -8.741 1.00 94.12 103 PRO A O 1
ATOM 793 N N . GLU A 1 104 ? 8.670 -6.012 -10.942 1.00 95.88 104 GLU A N 1
ATOM 794 C CA . GLU A 1 104 ? 7.209 -5.988 -11.030 1.00 95.88 104 GLU A CA 1
ATOM 795 C C . GLU A 1 104 ? 6.534 -7.047 -10.145 1.00 95.88 104 GLU A C 1
ATOM 797 O O . GLU A 1 104 ? 5.453 -6.797 -9.615 1.00 95.88 104 GLU A O 1
ATOM 802 N N . TYR A 1 105 ? 7.179 -8.193 -9.898 1.00 97.38 105 TYR A N 1
ATOM 803 C CA . TYR A 1 105 ? 6.608 -9.250 -9.060 1.00 97.38 105 TYR A CA 1
ATOM 804 C C . TYR A 1 105 ? 6.491 -8.828 -7.596 1.00 97.38 105 TYR A C 1
ATOM 806 O O . TYR A 1 105 ? 5.519 -9.188 -6.929 1.00 97.38 105 TYR A O 1
ATOM 814 N N . ALA A 1 106 ? 7.421 -8.007 -7.098 1.00 97.00 106 ALA A N 1
ATOM 815 C CA . ALA A 1 106 ? 7.288 -7.430 -5.763 1.00 97.00 106 ALA A CA 1
ATOM 816 C C . ALA A 1 106 ? 6.082 -6.481 -5.695 1.00 97.00 106 ALA A C 1
ATOM 818 O O . ALA A 1 106 ? 5.317 -6.529 -4.735 1.00 97.00 106 ALA A O 1
ATOM 819 N N . LEU A 1 107 ? 5.873 -5.665 -6.734 1.00 97.19 107 LEU A N 1
ATOM 820 C CA . LEU A 1 107 ? 4.752 -4.722 -6.809 1.00 97.19 107 LEU A CA 1
ATOM 821 C C . LEU A 1 107 ? 3.405 -5.437 -6.903 1.00 97.19 107 LEU A C 1
ATOM 823 O O . LEU A 1 107 ? 2.455 -5.014 -6.248 1.00 97.19 107 LEU A O 1
ATOM 827 N N . TYR A 1 108 ? 3.323 -6.542 -7.647 1.00 97.94 108 TYR A N 1
ATOM 828 C CA . TYR A 1 108 ? 2.134 -7.395 -7.656 1.00 97.94 108 TYR A CA 1
ATOM 829 C C . TYR A 1 108 ? 1.873 -8.015 -6.283 1.00 97.94 108 TYR A C 1
ATOM 831 O O . TYR A 1 108 ? 0.737 -7.987 -5.814 1.00 97.94 108 TYR A O 1
ATOM 839 N N . GLY A 1 109 ? 2.917 -8.491 -5.596 1.00 97.44 109 GLY A N 1
ATOM 840 C CA . GLY A 1 109 ? 2.802 -8.968 -4.217 1.00 97.44 109 GLY A CA 1
ATOM 841 C C . GLY A 1 109 ? 2.265 -7.894 -3.264 1.00 97.44 109 GLY A C 1
ATOM 842 O O . GLY A 1 109 ? 1.354 -8.158 -2.480 1.00 97.44 109 GLY A O 1
ATOM 843 N N . PHE A 1 110 ? 2.766 -6.659 -3.369 1.00 96.25 110 PHE A N 1
ATOM 844 C CA . PHE A 1 110 ? 2.275 -5.533 -2.570 1.00 96.25 110 PHE A CA 1
ATOM 845 C C . PHE A 1 110 ? 0.832 -5.157 -2.924 1.00 96.25 110 PHE A C 1
ATOM 847 O O . PHE A 1 110 ? 0.031 -4.921 -2.024 1.00 96.25 110 PHE A O 1
ATOM 854 N N . ALA A 1 111 ? 0.465 -5.166 -4.208 1.00 98.06 111 ALA A N 1
ATOM 855 C CA . ALA A 1 111 ? -0.905 -4.913 -4.645 1.00 98.06 111 ALA A CA 1
ATOM 856 C C . ALA A 1 111 ? -1.883 -5.963 -4.092 1.00 98.06 111 ALA A C 1
ATOM 858 O O . ALA A 1 111 ? -2.944 -5.597 -3.593 1.00 98.06 111 ALA A O 1
ATOM 859 N N . VAL A 1 112 ? -1.513 -7.249 -4.105 1.00 98.38 112 VAL A N 1
ATOM 860 C CA . VAL A 1 112 ? -2.311 -8.323 -3.488 1.00 98.38 112 VAL A CA 1
ATOM 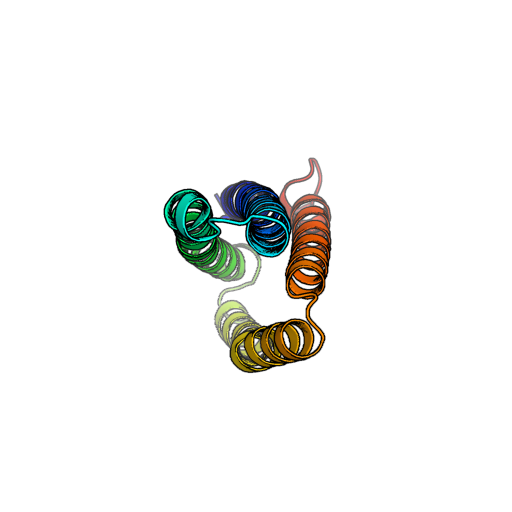861 C C . VAL A 1 112 ? -2.475 -8.086 -1.987 1.00 98.38 112 VAL A C 1
ATOM 863 O O . VAL A 1 112 ? -3.592 -8.169 -1.477 1.00 98.38 112 VAL A O 1
ATOM 866 N N . TYR A 1 113 ? -1.398 -7.729 -1.283 1.00 96.94 113 TYR A N 1
ATOM 867 C CA . TYR A 1 113 ? -1.475 -7.371 0.134 1.00 96.94 113 TYR A CA 1
ATOM 868 C C . TYR A 1 113 ? -2.436 -6.195 0.377 1.00 96.94 113 TYR A C 1
ATOM 870 O O . TYR A 1 113 ? -3.298 -6.273 1.251 1.00 96.94 113 TYR A O 1
ATOM 878 N N . TYR A 1 114 ? -2.365 -5.138 -0.435 1.00 97.88 114 TYR A N 1
ATOM 879 C CA . TYR A 1 114 ? -3.289 -4.010 -0.331 1.00 97.88 114 TYR A CA 1
ATOM 880 C C . TYR A 1 114 ? -4.741 -4.398 -0.636 1.00 97.88 114 TYR A C 1
ATOM 882 O O . TYR A 1 114 ? -5.640 -3.917 0.047 1.00 97.88 114 TYR A O 1
ATOM 890 N N . VAL A 1 115 ? -4.999 -5.297 -1.592 1.00 98.50 115 VAL A N 1
ATOM 891 C CA . VAL A 1 115 ? -6.351 -5.829 -1.852 1.00 98.50 115 VAL A CA 1
ATOM 892 C C . VAL A 1 115 ? -6.888 -6.579 -0.633 1.00 98.50 115 VAL A C 1
ATOM 894 O O . VAL A 1 115 ? -8.043 -6.385 -0.258 1.00 98.50 115 VAL A O 1
ATOM 897 N N . ILE A 1 116 ? -6.056 -7.386 0.028 1.00 98.31 116 ILE A N 1
ATOM 898 C CA . ILE A 1 116 ? -6.441 -8.067 1.269 1.00 98.31 116 ILE A CA 1
ATOM 899 C C . ILE A 1 116 ? -6.795 -7.033 2.345 1.00 98.31 116 ILE A C 1
ATOM 901 O O . ILE A 1 116 ? -7.870 -7.117 2.936 1.00 98.31 116 ILE A O 1
ATOM 905 N N . CYS A 1 117 ? -5.956 -6.013 2.550 1.00 96.94 117 CYS A N 1
ATOM 906 C CA . CYS A 1 117 ? -6.243 -4.923 3.488 1.00 96.94 117 CYS A CA 1
ATOM 907 C C . CYS A 1 117 ? -7.542 -4.180 3.146 1.00 96.94 117 CYS A C 1
ATOM 909 O O . CYS A 1 117 ? -8.318 -3.862 4.045 1.00 96.94 117 CYS A O 1
ATOM 911 N N . LEU A 1 118 ? -7.805 -3.941 1.859 1.00 97.31 118 LEU A N 1
ATOM 912 C CA . LEU A 1 118 ? -9.016 -3.282 1.379 1.00 97.31 118 LEU A CA 1
ATOM 913 C C . LEU A 1 118 ? -10.273 -4.092 1.715 1.00 97.31 118 LEU A C 1
ATOM 915 O O . LEU A 1 118 ? -11.273 -3.532 2.166 1.00 97.31 118 LEU A O 1
ATOM 919 N N . ILE A 1 119 ? -10.216 -5.410 1.504 1.00 97.19 119 ILE A N 1
ATOM 920 C CA . ILE A 1 119 ? -11.312 -6.331 1.823 1.00 97.19 119 ILE A CA 1
ATOM 921 C C . ILE A 1 119 ? -11.527 -6.388 3.334 1.00 97.19 119 ILE A C 1
ATOM 923 O O . ILE A 1 119 ? -12.669 -6.305 3.779 1.00 97.19 119 ILE A O 1
ATOM 927 N N . LEU A 1 120 ? -10.454 -6.488 4.124 1.00 95.25 120 LEU A N 1
ATOM 928 C CA . LEU A 1 120 ? -10.541 -6.517 5.585 1.00 95.25 120 LEU A CA 1
ATOM 929 C C . LEU A 1 120 ? -11.136 -5.217 6.137 1.00 95.25 120 LEU A C 1
ATOM 931 O O . LEU A 1 120 ? -12.073 -5.270 6.932 1.00 95.25 120 LEU A O 1
ATOM 935 N N . ASN A 1 121 ? -10.648 -4.059 5.684 1.00 94.62 121 ASN A N 1
ATOM 936 C CA . ASN A 1 121 ? -11.172 -2.769 6.124 1.00 94.62 121 ASN A CA 1
ATOM 937 C C . ASN A 1 121 ? -12.657 -2.620 5.770 1.00 94.62 121 ASN A C 1
ATOM 939 O O . ASN A 1 121 ? -13.466 -2.200 6.597 1.00 94.62 121 ASN A O 1
ATOM 943 N N . TRP A 1 122 ? -13.037 -3.037 4.562 1.00 93.75 122 TRP A N 1
ATOM 944 C CA . TRP A 1 122 ? -14.435 -3.032 4.163 1.00 93.75 122 TRP A CA 1
ATOM 945 C C . TRP A 1 122 ? -15.287 -3.970 5.020 1.00 93.75 122 TRP A C 1
ATOM 947 O O . TRP A 1 122 ? -16.309 -3.547 5.552 1.00 93.75 122 TRP A O 1
ATOM 957 N N . TRP A 1 123 ? -14.871 -5.226 5.183 1.00 93.12 123 TRP A N 1
ATOM 958 C CA . TRP A 1 123 ? -15.666 -6.254 5.852 1.00 93.12 123 TRP A CA 1
ATOM 959 C C . TRP A 1 123 ? -15.931 -5.935 7.325 1.00 93.12 123 TRP A C 1
ATOM 961 O O . TRP A 1 123 ? -17.061 -6.115 7.791 1.00 93.12 123 TRP A O 1
ATOM 971 N N . PHE A 1 124 ? -14.900 -5.461 8.034 1.00 90.88 124 PHE A N 1
ATOM 972 C CA . PHE A 1 124 ? -14.943 -5.223 9.477 1.00 90.88 124 PHE A CA 1
ATOM 973 C C . PHE A 1 124 ? -15.359 -3.804 9.872 1.00 90.88 124 PHE A C 1
ATOM 975 O O . PHE A 1 124 ? -15.871 -3.639 10.974 1.00 90.88 124 PHE A O 1
ATOM 982 N N . TYR A 1 125 ? -15.173 -2.796 9.010 1.00 89.50 125 TYR A N 1
ATOM 983 C CA . TYR A 1 125 ? -15.408 -1.397 9.391 1.00 89.50 125 TYR A CA 1
ATOM 984 C C . TYR A 1 125 ? -16.403 -0.680 8.472 1.00 89.50 125 TYR A C 1
ATOM 986 O O . TYR A 1 125 ? -17.406 -0.163 8.957 1.00 89.50 125 TYR A O 1
ATOM 994 N N . GLU A 1 126 ? -16.183 -0.679 7.153 1.00 86.12 126 GLU A N 1
ATOM 995 C CA . GLU A 1 126 ? -16.947 0.184 6.228 1.00 86.12 126 GLU A CA 1
ATOM 996 C C . GLU A 1 126 ? -18.300 -0.397 5.770 1.00 86.12 126 GLU A C 1
ATOM 998 O O . GLU A 1 126 ? -19.195 0.334 5.337 1.00 86.12 126 GLU A O 1
ATOM 1003 N N . ARG A 1 127 ? -18.464 -1.723 5.799 1.00 87.88 127 ARG A N 1
ATOM 1004 C CA . ARG A 1 127 ? -19.681 -2.395 5.325 1.00 87.88 127 ARG A CA 1
ATOM 1005 C C . ARG A 1 127 ? -20.880 -2.016 6.196 1.00 87.88 127 ARG A C 1
ATOM 1007 O O . ARG A 1 127 ? -20.800 -2.001 7.420 1.00 87.88 127 ARG A O 1
ATOM 1014 N N . LYS A 1 128 ? -22.041 -1.802 5.564 1.00 78.25 128 LYS A N 1
ATOM 1015 C CA . LYS A 1 128 ? -23.320 -1.639 6.279 1.00 78.25 128 LYS A CA 1
ATOM 1016 C C . LYS A 1 128 ? -23.528 -2.821 7.238 1.00 78.25 128 LYS A C 1
ATOM 1018 O O . LYS A 1 128 ? -23.389 -3.969 6.818 1.00 78.25 128 LYS A O 1
ATOM 1023 N N . ASN A 1 129 ? -23.883 -2.539 8.492 1.00 75.50 129 ASN A N 1
ATOM 1024 C CA . ASN A 1 129 ? -24.026 -3.521 9.579 1.00 75.50 129 ASN A CA 1
ATOM 1025 C C . ASN A 1 129 ? -22.705 -4.170 10.047 1.00 75.50 129 ASN A C 1
ATOM 1027 O O . ASN A 1 129 ? -22.704 -5.324 10.472 1.00 75.50 129 ASN A O 1
ATOM 1031 N N . SER A 1 130 ? -21.580 -3.454 9.990 1.00 75.69 130 SER A N 1
ATOM 1032 C CA . SER A 1 130 ? -20.301 -3.890 10.580 1.00 75.69 130 SER A CA 1
ATOM 1033 C C . SER A 1 130 ? -20.308 -3.930 12.116 1.00 75.69 130 SER A C 1
ATOM 1035 O O . SER A 1 130 ? -19.390 -4.477 12.717 1.00 75.69 130 SER A O 1
ATOM 1037 N N . GLY A 1 131 ? -21.331 -3.364 12.768 1.00 70.25 131 GLY A N 1
ATOM 1038 C CA . GLY A 1 131 ? -21.405 -3.243 14.230 1.00 70.25 131 GLY A CA 1
ATOM 1039 C C . GLY A 1 131 ? -20.521 -2.128 14.801 1.00 70.25 131 GLY A C 1
ATOM 1040 O O . GLY A 1 131 ? -20.600 -1.844 15.992 1.00 70.25 131 GLY A O 1
ATOM 1041 N N . ILE A 1 132 ? -19.722 -1.472 13.952 1.00 71.00 132 ILE A N 1
ATOM 1042 C CA . ILE A 1 132 ? -18.893 -0.313 14.278 1.00 71.00 132 ILE A CA 1
ATOM 1043 C C . ILE A 1 132 ? -19.302 0.805 13.317 1.00 71.00 132 ILE A C 1
ATOM 1045 O O . ILE A 1 132 ? -18.920 0.794 12.147 1.00 71.00 132 ILE A O 1
ATOM 1049 N N . GLU A 1 133 ? -20.110 1.758 13.787 1.00 61.19 133 GLU A N 1
ATOM 1050 C CA . GLU A 1 133 ? -20.530 2.903 12.970 1.00 61.19 133 GLU A CA 1
ATOM 1051 C C . GLU A 1 133 ? -19.351 3.857 12.755 1.00 61.19 133 GLU A C 1
ATOM 1053 O O . GLU A 1 133 ? -19.051 4.691 13.597 1.00 61.19 133 GLU A O 1
ATOM 1058 N N . CYS A 1 134 ? -18.639 3.700 11.643 1.00 61.94 134 CYS A N 1
ATOM 1059 C CA . CYS A 1 134 ? -17.441 4.473 11.320 1.00 61.94 134 CYS A CA 1
ATOM 1060 C C . CYS A 1 134 ? -17.709 5.867 10.720 1.00 61.94 134 CYS A C 1
ATOM 1062 O O . CYS A 1 134 ? -18.524 5.972 9.778 1.00 61.94 134 CYS A O 1
#

Foldseek 3Di:
DLLLVQLLVLLVLLLVLLLQLLVLLVVLLPDPCSVVSVVSNVVSVVSNVVSVVSNVVSVLSNQCLPDPPVCSVVVSVVVVVVVVCCVVVLCVLQVVCVVVVRSSVSSVVVSVVSVVVSCVSCCCPVDPPNVRPD